Protein AF-A0A534IWL1-F1 (afdb_monomer_lite)

Sequence (112 aa):
MGKQSGTSSPGRYRIRRVRDVSHPCLLNEERARVVEVEPAAPDCSLSSRSAIEGAVLAYEKIVCANAACPNFQTCHPVGIEPGTRIRVLDVGPELECPLGYSLVSAKVAYDD

Structure (mmCIF, N/CA/C/O backbone):
data_AF-A0A534IWL1-F1
#
_entry.id   AF-A0A534IWL1-F1
#
loop_
_atom_site.group_PDB
_atom_site.id
_atom_site.type_symbol
_atom_site.label_atom_id
_atom_site.label_alt_id
_atom_site.label_comp_id
_atom_site.label_asym_id
_atom_site.label_entity_id
_atom_site.label_seq_id
_atom_site.pdbx_PDB_ins_code
_atom_site.Cartn_x
_atom_site.Cartn_y
_atom_site.Cartn_z
_atom_site.occupancy
_atom_site.B_iso_or_equiv
_atom_site.auth_seq_id
_atom_site.auth_comp_id
_atom_site.auth_asym_id
_atom_site.auth_atom_id
_atom_site.pdbx_PDB_model_num
ATOM 1 N N . MET A 1 1 ? 3.523 -24.746 -20.910 1.00 33.28 1 MET A N 1
ATOM 2 C CA . MET A 1 1 ? 4.113 -24.467 -19.582 1.00 33.28 1 MET A CA 1
ATOM 3 C C . MET A 1 1 ? 5.107 -23.319 -19.701 1.00 33.28 1 MET A C 1
ATOM 5 O O . MET A 1 1 ? 6.207 -23.544 -20.178 1.00 33.28 1 MET A O 1
ATOM 9 N N . GLY A 1 2 ? 4.736 -22.097 -19.320 1.00 36.47 2 GLY A N 1
ATOM 10 C CA . GLY A 1 2 ? 5.658 -20.956 -19.256 1.00 36.47 2 GLY A CA 1
ATOM 11 C C . GLY A 1 2 ? 5.469 -20.270 -17.913 1.00 36.47 2 GLY A C 1
ATOM 12 O O . GLY A 1 2 ? 4.374 -19.797 -17.629 1.00 36.47 2 GLY A O 1
ATOM 13 N N . LYS A 1 3 ? 6.487 -20.342 -17.053 1.00 33.44 3 LYS A N 1
ATOM 14 C CA . LYS A 1 3 ? 6.450 -19.932 -15.645 1.00 33.44 3 LYS A CA 1
ATOM 15 C C . LYS A 1 3 ? 5.992 -18.472 -15.515 1.00 33.44 3 LYS A C 1
ATOM 17 O O . LYS A 1 3 ? 6.588 -17.582 -16.114 1.00 33.44 3 LYS A O 1
ATOM 22 N N . GLN A 1 4 ? 4.949 -18.248 -14.716 1.00 38.06 4 GLN A N 1
ATOM 23 C CA . GLN A 1 4 ? 4.572 -16.927 -14.220 1.00 38.06 4 GLN A CA 1
ATOM 24 C C . GLN A 1 4 ? 5.637 -16.507 -13.203 1.00 38.06 4 GLN A C 1
ATOM 26 O O . GLN A 1 4 ? 5.542 -16.812 -12.017 1.00 38.06 4 GLN A O 1
ATOM 31 N N . SER A 1 5 ? 6.715 -15.894 -13.681 1.00 40.66 5 SER A N 1
ATOM 32 C CA . SER A 1 5 ? 7.719 -15.287 -12.813 1.00 40.66 5 SER A CA 1
ATOM 33 C C . SER A 1 5 ? 7.146 -13.964 -12.314 1.00 40.66 5 SER A C 1
ATOM 35 O O . SER A 1 5 ? 7.318 -12.925 -12.947 1.00 40.66 5 SER A O 1
ATOM 37 N N . GLY A 1 6 ? 6.374 -14.026 -11.228 1.00 41.59 6 GLY A N 1
ATOM 38 C CA . GLY A 1 6 ? 5.853 -12.857 -10.531 1.00 41.59 6 GLY A CA 1
ATOM 39 C C . GLY A 1 6 ? 6.996 -12.074 -9.895 1.00 41.59 6 GLY A C 1
ATOM 40 O O . GLY A 1 6 ? 7.294 -12.250 -8.720 1.00 41.59 6 GLY A O 1
ATOM 41 N N . THR A 1 7 ? 7.663 -11.230 -10.675 1.00 44.84 7 THR A N 1
ATOM 42 C CA . THR A 1 7 ? 8.580 -10.221 -10.149 1.00 44.84 7 THR A CA 1
ATOM 43 C C . THR A 1 7 ? 7.751 -8.961 -9.920 1.00 44.84 7 THR A C 1
ATOM 45 O O . THR A 1 7 ? 7.345 -8.297 -10.869 1.00 44.84 7 THR A O 1
ATOM 48 N N . SER A 1 8 ? 7.413 -8.659 -8.666 1.00 42.19 8 SER A N 1
ATOM 49 C CA . SER A 1 8 ? 6.742 -7.405 -8.313 1.00 42.19 8 SER A CA 1
ATOM 50 C C . SER A 1 8 ? 7.682 -6.236 -8.616 1.00 42.19 8 SER A C 1
ATOM 52 O O . SER A 1 8 ? 8.765 -6.154 -8.036 1.00 42.19 8 SER A O 1
ATOM 54 N N . SER A 1 9 ? 7.293 -5.325 -9.510 1.00 43.31 9 SER A N 1
ATOM 55 C CA . SER A 1 9 ? 7.915 -3.997 -9.555 1.00 43.31 9 SER A CA 1
ATOM 56 C C . SER A 1 9 ? 7.596 -3.286 -8.233 1.00 43.31 9 SER A C 1
ATOM 58 O O . SER A 1 9 ? 6.524 -3.529 -7.675 1.00 43.31 9 SER A O 1
ATOM 60 N N . PRO A 1 10 ? 8.490 -2.455 -7.672 1.00 47.69 10 PRO A N 1
ATOM 61 C CA . PRO A 1 10 ? 8.224 -1.852 -6.376 1.00 47.69 10 PRO A CA 1
ATOM 62 C C . PRO A 1 10 ? 6.979 -0.949 -6.434 1.00 47.69 10 PRO A C 1
ATOM 64 O O . PRO A 1 10 ? 6.933 0.071 -7.121 1.00 47.69 10 PRO A O 1
ATOM 67 N N . GLY A 1 11 ? 5.967 -1.380 -5.684 1.00 71.69 11 GLY A N 1
ATOM 68 C CA . GLY A 1 11 ? 4.907 -0.587 -5.081 1.00 71.69 11 GLY A CA 1
ATOM 69 C C . GLY A 1 11 ? 3.636 -0.360 -5.884 1.00 71.69 11 GLY A C 1
ATOM 70 O O . GLY A 1 11 ? 2.573 -0.776 -5.452 1.00 71.69 11 GLY A O 1
ATOM 71 N N . ARG A 1 12 ? 3.722 0.338 -7.021 1.00 84.94 12 ARG A N 1
ATOM 72 C CA . ARG A 1 12 ? 2.521 0.844 -7.723 1.00 84.94 12 ARG A CA 1
ATOM 73 C C . ARG A 1 12 ? 2.029 -0.043 -8.863 1.00 84.94 12 ARG A C 1
ATOM 75 O O . ARG A 1 12 ? 0.881 0.065 -9.292 1.00 84.94 12 ARG A O 1
ATOM 82 N N . TYR A 1 13 ? 2.908 -0.893 -9.382 1.00 89.62 13 TYR A N 1
ATOM 83 C CA . TYR A 1 13 ? 2.658 -1.654 -10.596 1.00 89.62 13 TYR A CA 1
ATOM 84 C C . TYR A 1 13 ? 3.035 -3.120 -10.424 1.00 89.62 13 TYR A C 1
ATOM 86 O O . TYR A 1 13 ? 4.063 -3.452 -9.832 1.00 89.62 13 TYR A O 1
ATOM 94 N N . ARG A 1 14 ? 2.235 -4.006 -11.013 1.00 89.19 14 ARG A N 1
ATOM 95 C CA . ARG A 1 14 ? 2.539 -5.432 -11.132 1.00 89.19 14 ARG A CA 1
ATOM 96 C C . ARG A 1 14 ? 2.936 -5.749 -12.568 1.00 89.19 14 ARG A C 1
ATOM 98 O O . ARG A 1 14 ? 2.291 -5.292 -13.509 1.00 89.19 14 ARG A O 1
ATOM 105 N N . ILE A 1 15 ? 3.986 -6.553 -12.745 1.00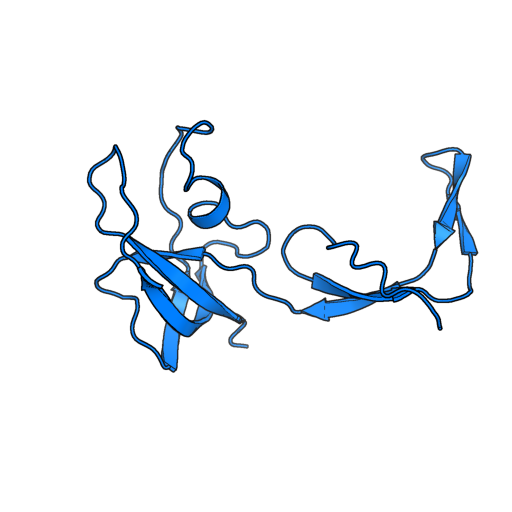 90.81 15 ILE A N 1
ATOM 106 C CA . ILE A 1 15 ? 4.372 -7.054 -14.069 1.00 90.81 15 ILE A CA 1
ATOM 107 C C . ILE A 1 15 ? 3.305 -8.030 -14.556 1.00 90.81 15 ILE A C 1
ATOM 109 O O . ILE A 1 15 ? 3.084 -9.076 -13.949 1.00 90.81 15 ILE A O 1
ATOM 113 N N . ARG A 1 16 ? 2.683 -7.696 -15.685 1.00 91.44 16 ARG A N 1
ATOM 114 C CA . ARG A 1 16 ? 1.715 -8.541 -16.385 1.00 91.44 16 ARG A CA 1
ATOM 115 C C . ARG A 1 16 ? 2.410 -9.490 -17.357 1.00 91.44 16 ARG A C 1
ATOM 117 O O . ARG A 1 16 ? 2.023 -10.650 -17.484 1.00 91.44 16 ARG A O 1
ATOM 124 N N . ARG A 1 17 ? 3.439 -9.005 -18.061 1.00 91.94 17 ARG A N 1
ATOM 125 C CA . ARG A 1 17 ? 4.172 -9.782 -19.070 1.00 91.94 17 ARG A CA 1
ATOM 126 C C . ARG A 1 17 ? 5.590 -9.257 -19.268 1.00 91.94 17 ARG A C 1
ATOM 128 O O . ARG A 1 17 ? 5.801 -8.054 -19.347 1.00 91.94 17 ARG A O 1
ATOM 135 N N . VAL A 1 18 ? 6.550 -10.163 -19.455 1.00 92.56 18 VAL A N 1
ATOM 136 C CA . VAL A 1 18 ? 7.881 -9.833 -19.990 1.00 92.56 18 VAL A CA 1
ATOM 137 C C . VAL A 1 18 ? 7.862 -10.048 -21.504 1.00 92.56 18 VAL A C 1
ATOM 139 O O . VAL A 1 18 ? 7.436 -11.101 -21.983 1.00 92.56 18 VAL A O 1
ATOM 142 N N . ARG A 1 19 ? 8.273 -9.043 -22.277 1.00 89.81 19 ARG A N 1
ATOM 143 C CA . ARG A 1 19 ? 8.342 -9.115 -23.741 1.00 89.81 19 ARG A CA 1
ATOM 144 C C . ARG A 1 19 ? 9.659 -9.751 -24.175 1.00 89.81 19 ARG A C 1
ATOM 146 O O . ARG A 1 19 ? 10.694 -9.557 -23.538 1.00 89.81 19 ARG A O 1
ATOM 153 N N . ASP A 1 20 ? 9.628 -10.443 -25.310 1.00 89.62 20 ASP A N 1
ATOM 154 C CA . ASP A 1 20 ? 10.821 -11.021 -25.939 1.00 89.62 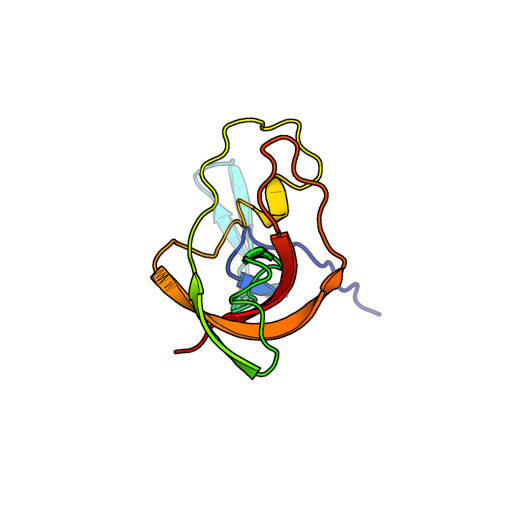20 ASP A CA 1
ATOM 155 C C . ASP A 1 20 ? 11.583 -9.966 -26.762 1.00 89.62 20 ASP A C 1
ATOM 157 O O . ASP A 1 20 ? 11.828 -10.096 -27.956 1.00 89.62 20 ASP A O 1
ATOM 161 N N . VAL A 1 21 ? 11.864 -8.832 -26.117 1.00 89.00 21 VAL A N 1
ATOM 162 C CA . VAL A 1 21 ? 12.625 -7.708 -26.664 1.00 89.00 21 VAL A CA 1
ATOM 163 C C . VAL A 1 21 ? 13.629 -7.283 -25.605 1.00 89.00 21 VAL A C 1
ATOM 165 O O . VAL A 1 21 ? 13.291 -7.159 -24.423 1.00 89.00 21 VAL A O 1
ATOM 168 N N . SER A 1 22 ? 14.876 -7.069 -26.025 1.00 87.56 22 SER A N 1
ATOM 169 C CA . SER A 1 22 ? 15.950 -6.661 -25.127 1.00 87.56 22 SER A CA 1
ATOM 170 C C . SER A 1 22 ? 16.833 -5.576 -25.716 1.00 87.56 22 SER A C 1
ATOM 172 O O . SER A 1 22 ? 17.168 -5.622 -26.900 1.00 87.56 22 SER A O 1
ATOM 174 N N . HIS A 1 23 ? 17.262 -4.649 -24.864 1.00 87.06 23 HIS A N 1
ATOM 175 C CA . HIS A 1 23 ? 18.140 -3.538 -25.221 1.00 87.06 23 HIS A CA 1
ATOM 176 C C . HIS A 1 23 ? 19.397 -3.559 -24.344 1.00 87.06 23 HIS A C 1
ATOM 178 O O . HIS A 1 23 ? 19.317 -3.998 -23.195 1.00 87.06 23 HIS A O 1
ATOM 184 N N . PRO A 1 24 ? 20.556 -3.107 -24.845 1.00 88.12 24 PRO A N 1
ATOM 185 C CA . PRO A 1 24 ? 21.723 -2.875 -23.997 1.00 88.12 24 PRO A CA 1
ATOM 186 C C . PRO A 1 24 ? 21.386 -1.897 -22.859 1.00 88.12 24 PRO A C 1
ATOM 188 O O . PRO A 1 24 ? 20.772 -0.860 -23.106 1.00 88.12 24 PRO A O 1
ATOM 191 N N . CYS A 1 25 ? 21.767 -2.225 -21.624 1.00 83.75 25 CYS A N 1
ATOM 192 C CA . CYS A 1 25 ? 21.647 -1.344 -20.467 1.00 83.75 25 CYS A CA 1
ATOM 193 C C . CYS A 1 25 ? 23.018 -0.740 -20.153 1.00 83.75 25 CYS A C 1
ATOM 195 O O . CYS A 1 25 ? 23.929 -1.441 -19.724 1.00 83.75 25 CYS A O 1
ATOM 197 N N . LEU A 1 26 ? 23.154 0.573 -20.335 1.00 81.19 26 LEU A N 1
ATOM 198 C CA . LEU A 1 26 ? 24.418 1.286 -20.108 1.00 81.19 26 LEU A CA 1
ATOM 199 C C . LEU A 1 26 ? 24.798 1.404 -18.621 1.00 81.19 26 LEU A C 1
ATOM 201 O O . LEU A 1 26 ? 25.915 1.796 -18.313 1.00 81.19 26 LEU A O 1
ATOM 205 N N . LEU A 1 27 ? 23.871 1.092 -17.711 1.00 83.19 27 LEU A N 1
ATOM 206 C CA . LEU A 1 27 ? 24.035 1.280 -16.266 1.00 83.19 27 LEU A CA 1
ATOM 207 C C . LEU A 1 27 ? 24.664 0.078 -15.552 1.00 83.19 27 LEU A C 1
ATOM 209 O O . LEU A 1 27 ? 25.305 0.265 -14.529 1.00 83.19 27 LEU A O 1
ATOM 213 N N . ASN A 1 28 ? 24.467 -1.138 -16.069 1.00 74.56 28 ASN A N 1
ATOM 214 C CA . ASN A 1 28 ? 24.814 -2.374 -15.355 1.00 74.56 28 ASN A CA 1
ATOM 215 C C . ASN A 1 28 ? 25.526 -3.414 -16.237 1.00 74.56 28 ASN A C 1
ATOM 217 O O . ASN A 1 28 ? 25.561 -4.581 -15.875 1.00 74.56 28 ASN A O 1
ATOM 221 N N . GLU A 1 29 ? 26.021 -3.020 -17.418 1.00 60.88 29 GLU A N 1
ATOM 222 C CA . GLU A 1 29 ? 26.656 -3.901 -18.427 1.00 60.88 29 GLU A CA 1
ATOM 223 C C . GLU A 1 29 ? 25.801 -5.116 -18.879 1.00 60.88 29 GLU A C 1
ATOM 225 O O . GLU A 1 29 ? 26.266 -6.004 -19.592 1.00 60.88 29 GLU A O 1
ATOM 230 N N . GLU A 1 30 ? 24.511 -5.135 -18.534 1.00 78.00 30 GLU A N 1
ATOM 231 C CA . GLU A 1 30 ? 23.548 -6.194 -18.855 1.00 78.00 30 GLU A CA 1
ATOM 232 C C . GLU A 1 30 ? 22.568 -5.791 -19.977 1.00 78.00 30 GLU A C 1
ATOM 234 O O . GLU A 1 30 ? 22.596 -4.684 -20.520 1.00 78.00 30 GLU A O 1
ATOM 239 N N . ARG A 1 31 ? 21.645 -6.695 -20.343 1.00 82.06 31 ARG A N 1
ATOM 240 C CA . ARG A 1 31 ? 20.538 -6.405 -21.271 1.00 82.06 31 ARG A CA 1
ATOM 241 C C . ARG A 1 31 ? 19.234 -6.159 -20.513 1.00 82.06 31 ARG A C 1
ATOM 243 O O . ARG A 1 31 ? 18.699 -7.083 -19.905 1.00 82.06 31 ARG A O 1
ATOM 250 N N . ALA A 1 32 ? 18.650 -4.973 -20.657 1.00 87.44 32 ALA A N 1
ATOM 251 C CA . ALA A 1 32 ? 17.306 -4.678 -20.170 1.00 87.44 32 ALA A CA 1
ATOM 252 C C . ALA A 1 32 ? 16.244 -5.475 -20.951 1.00 87.44 32 ALA A C 1
ATOM 254 O O . ALA A 1 32 ? 16.396 -5.730 -22.151 1.00 87.44 32 ALA A O 1
ATOM 255 N N . ARG A 1 33 ? 15.154 -5.857 -20.276 1.00 89.44 33 ARG A N 1
ATOM 256 C CA . ARG A 1 33 ? 13.963 -6.484 -20.873 1.00 89.44 33 ARG A CA 1
ATOM 257 C C . ARG A 1 33 ? 12.775 -5.540 -20.764 1.00 89.44 33 ARG A C 1
ATOM 259 O O . ARG A 1 33 ? 12.604 -4.875 -19.749 1.00 89.44 33 ARG A O 1
ATOM 266 N N . VAL A 1 34 ? 11.949 -5.504 -21.804 1.00 90.62 34 VAL A N 1
ATOM 267 C CA . VAL A 1 34 ? 10.721 -4.699 -21.798 1.00 90.62 34 VAL A CA 1
ATOM 268 C C . VAL A 1 34 ? 9.617 -5.472 -21.078 1.00 90.62 34 VAL A C 1
ATOM 270 O O . VAL A 1 34 ? 9.429 -6.661 -21.338 1.00 90.62 34 VAL A O 1
ATOM 273 N N . VAL A 1 35 ? 8.871 -4.805 -20.199 1.00 92.19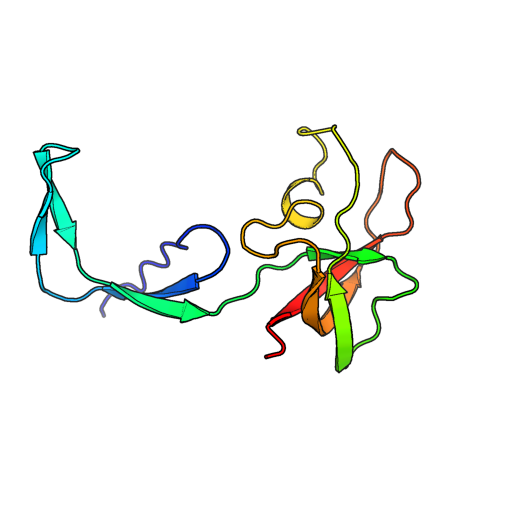 35 VAL A N 1
ATOM 274 C CA . VAL A 1 35 ? 7.744 -5.396 -19.464 1.00 92.19 35 VAL A CA 1
ATOM 275 C C . VAL A 1 35 ? 6.461 -4.605 -19.690 1.00 92.19 35 VAL A C 1
ATOM 277 O O . VAL A 1 35 ? 6.487 -3.389 -19.851 1.00 92.19 35 VAL A O 1
ATOM 280 N N . GLU A 1 36 ? 5.340 -5.312 -19.715 1.00 91.06 36 GLU A N 1
ATOM 281 C CA . GLU A 1 36 ? 4.000 -4.744 -19.606 1.00 91.06 36 GLU A CA 1
ATOM 282 C C . GLU A 1 36 ? 3.583 -4.809 -18.142 1.00 91.06 36 GLU A C 1
ATOM 284 O O . GLU A 1 36 ? 3.758 -5.844 -17.489 1.00 91.06 36 GLU A O 1
ATOM 289 N N . VAL A 1 37 ? 3.028 -3.714 -17.634 1.00 92.81 37 VAL A N 1
ATOM 290 C CA . VAL A 1 37 ? 2.613 -3.587 -16.238 1.00 92.81 37 VAL A CA 1
ATOM 291 C C . VAL A 1 37 ? 1.169 -3.115 -16.140 1.00 92.81 37 VAL A C 1
ATOM 293 O O . VAL A 1 37 ? 0.651 -2.491 -17.064 1.00 92.81 37 VAL A O 1
ATOM 296 N N . GLU A 1 38 ? 0.539 -3.396 -15.008 1.00 91.56 38 GLU A N 1
ATOM 297 C CA . GLU A 1 38 ? -0.772 -2.866 -14.629 1.00 91.56 38 GLU A CA 1
ATOM 298 C C . GLU A 1 38 ? -0.690 -2.188 -13.252 1.00 91.56 38 GLU A C 1
ATOM 300 O O . GLU A 1 38 ? 0.144 -2.602 -12.435 1.00 91.56 38 GLU A O 1
ATOM 305 N N . PRO A 1 39 ? -1.504 -1.149 -12.972 1.00 90.50 39 PRO A N 1
ATOM 306 C CA . PRO A 1 39 ? -1.615 -0.594 -11.630 1.00 90.50 39 PRO A CA 1
ATOM 307 C C . PRO A 1 39 ? -2.065 -1.673 -10.647 1.00 90.50 39 PRO A C 1
ATOM 309 O O . PRO A 1 39 ? -3.033 -2.389 -10.892 1.00 90.50 39 PRO A O 1
ATOM 312 N N . ALA A 1 40 ? -1.363 -1.781 -9.530 1.00 91.00 40 ALA A N 1
ATOM 313 C CA . ALA A 1 40 ? -1.693 -2.716 -8.471 1.00 91.00 40 ALA A CA 1
ATOM 314 C C . ALA A 1 40 ? -1.383 -2.039 -7.144 1.00 91.00 40 ALA A C 1
ATOM 316 O O . ALA A 1 40 ? -0.215 -1.905 -6.782 1.00 91.00 40 ALA A O 1
ATOM 317 N N . ALA A 1 41 ? -2.427 -1.579 -6.455 1.00 93.12 41 ALA A N 1
ATOM 318 C CA . ALA A 1 41 ? -2.250 -1.007 -5.134 1.00 93.12 41 ALA A CA 1
ATOM 319 C C . ALA A 1 41 ? -1.801 -2.116 -4.162 1.00 93.12 41 ALA A C 1
ATOM 321 O O . ALA A 1 41 ? -2.330 -3.232 -4.227 1.00 93.12 41 ALA A O 1
ATOM 322 N N . PRO A 1 42 ? -0.805 -1.850 -3.306 1.00 94.12 42 PRO A N 1
ATOM 323 C CA . PRO A 1 42 ? -0.417 -2.770 -2.249 1.00 94.12 42 PRO A CA 1
ATOM 324 C C . PRO A 1 42 ? -1.482 -2.793 -1.148 1.00 94.12 42 PRO A C 1
ATOM 326 O O . PRO A 1 42 ? -2.258 -1.848 -0.997 1.00 94.12 42 PRO A O 1
ATOM 329 N N . ASP A 1 43 ? -1.451 -3.833 -0.323 1.00 94.62 43 ASP A N 1
ATOM 330 C CA . ASP A 1 43 ? -2.174 -3.826 0.946 1.00 94.62 43 AS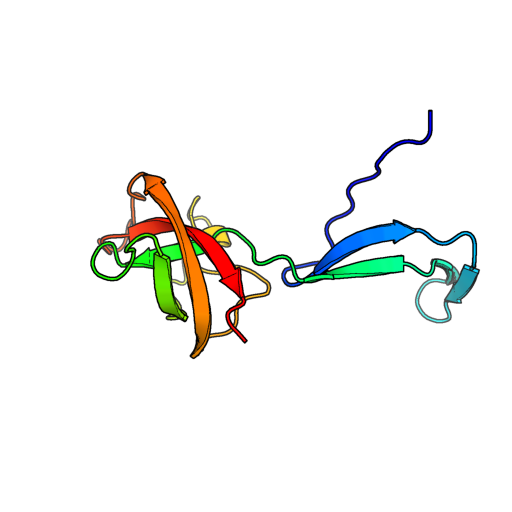P A CA 1
ATOM 331 C C . ASP A 1 43 ? -1.564 -2.767 1.875 1.00 94.62 43 ASP A C 1
ATOM 333 O O . ASP A 1 43 ? -0.345 -2.553 1.892 1.00 94.62 43 ASP A O 1
ATOM 337 N N . CYS A 1 44 ? -2.403 -2.106 2.666 1.00 96.81 44 CYS A N 1
ATOM 338 C CA . CYS A 1 44 ? -1.963 -1.074 3.596 1.00 96.81 44 CYS A CA 1
ATOM 339 C C . CYS A 1 44 ? -2.671 -1.183 4.945 1.00 96.81 44 CYS A C 1
ATOM 341 O O . CYS A 1 44 ? -3.655 -1.907 5.099 1.00 96.81 44 CYS A O 1
ATOM 343 N N . SER A 1 45 ? -2.142 -0.481 5.945 1.00 97.56 45 SER A N 1
ATOM 344 C CA . SER A 1 45 ? -2.874 -0.233 7.177 1.00 97.56 45 SER A CA 1
ATOM 345 C C . SER A 1 45 ? -3.713 1.030 7.039 1.00 97.56 45 SER A C 1
ATOM 347 O O . SER A 1 45 ? -3.302 2.017 6.426 1.00 97.56 45 SER A O 1
ATOM 349 N N . LEU A 1 46 ? -4.904 0.994 7.621 1.00 98.06 46 LEU A N 1
ATOM 350 C CA . LEU A 1 46 ? -5.817 2.125 7.697 1.00 98.06 46 LEU A CA 1
ATOM 351 C C . LEU A 1 46 ? -6.246 2.320 9.145 1.00 98.06 46 LEU A C 1
ATOM 353 O O . LEU A 1 46 ? -6.226 1.379 9.941 1.00 98.06 46 LEU A O 1
ATOM 357 N N . SER A 1 47 ? -6.673 3.536 9.488 1.00 96.94 47 SER A N 1
ATOM 358 C CA . SER A 1 47 ? -7.329 3.750 10.777 1.00 96.94 47 SER A CA 1
ATOM 359 C C . SER A 1 47 ? -8.602 2.906 10.838 1.00 96.94 47 SER A C 1
ATOM 361 O O . SER A 1 47 ? -9.406 2.930 9.902 1.00 96.94 47 SER A O 1
ATOM 363 N N . SER A 1 48 ? -8.832 2.205 11.949 1.00 96.81 48 SER A N 1
ATOM 364 C CA . SER A 1 48 ? -10.031 1.365 12.115 1.00 96.81 48 SER A CA 1
ATOM 365 C C . SER A 1 48 ? -11.334 2.155 11.942 1.00 96.81 48 SER A C 1
ATOM 367 O O . SER A 1 48 ? -12.365 1.605 11.576 1.00 96.81 48 SER A O 1
ATOM 369 N N . ARG A 1 49 ? -11.292 3.473 12.178 1.00 95.12 49 ARG A N 1
ATOM 370 C CA . ARG A 1 49 ? -12.436 4.379 12.025 1.00 95.12 49 ARG A CA 1
ATOM 371 C C . ARG A 1 49 ? -12.773 4.695 10.564 1.00 95.12 49 ARG A C 1
ATOM 373 O O . ARG A 1 49 ? -13.927 5.004 10.278 1.00 95.12 49 ARG A O 1
ATOM 380 N N . SER A 1 50 ? -11.787 4.687 9.667 1.00 94.50 50 SER A N 1
ATOM 381 C CA . SER A 1 50 ? -11.962 5.039 8.250 1.00 94.50 50 SER A CA 1
ATOM 382 C C . SER A 1 50 ? -12.005 3.826 7.319 1.00 94.50 50 SER A C 1
ATOM 384 O O . SER A 1 50 ? -12.458 3.953 6.182 1.00 94.50 50 SER A O 1
ATOM 386 N N . ALA A 1 51 ? -11.566 2.658 7.789 1.00 96.88 51 ALA A N 1
ATOM 387 C CA . ALA A 1 51 ? -11.569 1.407 7.043 1.00 96.88 51 ALA A CA 1
ATOM 388 C C . ALA A 1 51 ? -12.988 0.826 6.917 1.00 96.88 51 ALA A C 1
ATOM 390 O O . ALA A 1 51 ? -13.396 -0.044 7.681 1.00 96.88 51 ALA A O 1
ATOM 391 N N . ILE A 1 52 ? -13.754 1.333 5.953 1.00 97.75 52 ILE A N 1
ATOM 392 C CA . ILE A 1 52 ? -15.105 0.860 5.634 1.00 97.75 52 ILE A CA 1
ATOM 393 C C . ILE A 1 52 ? -15.071 0.266 4.229 1.00 97.75 52 ILE A C 1
ATOM 395 O O . ILE A 1 52 ? -14.710 0.963 3.283 1.00 97.75 52 ILE A O 1
ATOM 399 N N . GLU A 1 53 ? -15.456 -1.001 4.076 1.00 98.19 53 GLU A N 1
ATOM 400 C CA . GLU A 1 53 ? -15.514 -1.653 2.762 1.00 98.19 53 GLU A CA 1
ATOM 401 C C . GLU A 1 53 ? -16.359 -0.854 1.762 1.00 98.19 53 GLU A C 1
ATOM 403 O O . GLU A 1 53 ? -17.439 -0.349 2.073 1.00 98.19 53 GLU A O 1
ATOM 408 N N . GLY A 1 54 ? -15.840 -0.707 0.544 1.00 97.94 54 GLY A N 1
ATOM 409 C CA . GLY A 1 54 ? -16.446 0.074 -0.531 1.00 97.94 54 GLY A CA 1
ATOM 410 C C . GLY A 1 54 ? -16.215 1.586 -0.439 1.00 97.94 54 GLY A C 1
ATOM 411 O O . GLY A 1 54 ? -16.420 2.277 -1.444 1.00 97.94 54 GLY A O 1
ATOM 412 N N . ALA A 1 55 ? -15.763 2.111 0.706 1.00 97.75 55 ALA A N 1
ATOM 413 C CA . ALA A 1 55 ? -15.495 3.534 0.867 1.00 97.75 55 ALA A CA 1
ATOM 414 C C . ALA A 1 55 ? -14.292 3.980 0.034 1.00 97.75 55 ALA A C 1
ATOM 416 O O . ALA A 1 55 ? -13.330 3.236 -0.164 1.00 97.75 55 ALA A O 1
ATOM 417 N N . VAL A 1 56 ? -14.345 5.233 -0.415 1.00 98.19 56 VAL A N 1
ATOM 418 C CA . VAL A 1 56 ? -13.206 5.919 -1.017 1.00 98.19 56 VAL A CA 1
ATOM 419 C C . VAL A 1 56 ? -12.682 6.955 -0.038 1.00 98.19 56 VAL A C 1
ATOM 421 O O . VAL A 1 56 ? -13.450 7.776 0.465 1.00 98.19 56 VAL A O 1
ATOM 424 N N . LEU A 1 57 ? -11.375 6.943 0.199 1.00 97.62 57 LEU A N 1
ATOM 425 C CA . LEU A 1 57 ? -10.697 7.881 1.085 1.00 97.62 57 LEU A CA 1
ATOM 426 C C . LEU A 1 57 ? -9.358 8.328 0.501 1.00 97.62 57 LEU A C 1
ATOM 428 O O . LEU A 1 57 ? -8.784 7.664 -0.360 1.00 97.62 57 LEU A O 1
ATOM 432 N N . ALA A 1 58 ? -8.864 9.470 0.970 1.00 97.38 58 ALA A N 1
ATOM 433 C CA . ALA A 1 58 ? -7.490 9.880 0.724 1.00 97.38 58 ALA A CA 1
ATOM 434 C C . ALA A 1 58 ? -6.580 9.157 1.724 1.00 97.38 58 ALA A C 1
ATOM 436 O O . ALA A 1 58 ? -6.827 9.209 2.927 1.00 97.38 58 ALA A O 1
ATOM 437 N N . TYR A 1 59 ? -5.553 8.465 1.233 1.00 96.94 59 TYR A N 1
ATOM 438 C CA . TYR A 1 59 ? -4.636 7.714 2.080 1.00 96.94 59 TYR A CA 1
ATOM 439 C C . TYR A 1 59 ? -3.882 8.645 3.037 1.00 96.94 59 TYR A C 1
ATOM 441 O O . TYR A 1 59 ? -3.212 9.588 2.609 1.00 96.94 59 TYR A O 1
ATOM 449 N N . GLU A 1 60 ? -3.956 8.349 4.332 1.00 95.06 60 GLU A N 1
ATOM 450 C CA . GLU A 1 60 ? -3.200 9.038 5.372 1.00 95.06 60 GLU A CA 1
ATOM 451 C C . GLU A 1 60 ? -2.050 8.151 5.842 1.00 95.06 60 GLU A C 1
ATOM 453 O O . GLU A 1 60 ? -2.234 6.990 6.203 1.00 95.06 60 GLU A O 1
ATOM 458 N N . LYS A 1 61 ? -0.839 8.708 5.848 1.00 91.94 61 LYS A N 1
ATOM 459 C CA . LYS A 1 61 ? 0.352 7.980 6.279 1.00 91.94 61 LYS A CA 1
ATOM 460 C C . LYS A 1 61 ? 0.435 7.920 7.801 1.00 91.94 61 LYS A C 1
ATOM 462 O O . LYS A 1 61 ? 0.356 8.948 8.472 1.00 91.94 61 LYS A O 1
ATOM 467 N N . ILE A 1 62 ? 0.746 6.738 8.328 1.00 94.00 62 ILE A N 1
ATOM 468 C CA . ILE A 1 62 ? 1.108 6.569 9.737 1.00 94.00 62 ILE A CA 1
ATOM 469 C C . ILE A 1 62 ? 2.504 7.153 9.992 1.00 94.00 62 ILE A C 1
ATOM 471 O O . ILE A 1 62 ? 3.485 6.813 9.324 1.00 94.00 62 ILE A O 1
ATOM 475 N N . VAL A 1 63 ? 2.610 8.041 10.981 1.00 92.19 63 VAL A N 1
ATOM 476 C CA . VAL A 1 63 ? 3.891 8.616 11.408 1.00 92.19 63 VAL A CA 1
ATOM 477 C C . VAL A 1 63 ? 4.533 7.677 12.429 1.00 92.19 63 VAL A C 1
ATOM 479 O O . VAL A 1 63 ? 4.236 7.720 13.617 1.00 92.19 63 VAL A O 1
ATOM 482 N N . CYS A 1 64 ? 5.412 6.799 11.949 1.00 93.38 64 CYS A N 1
ATOM 483 C CA . CYS A 1 64 ? 6.171 5.853 12.761 1.00 93.38 64 CYS A CA 1
ATOM 484 C C . CYS A 1 64 ? 7.611 5.748 12.236 1.00 93.38 64 CYS A C 1
ATOM 486 O O . CYS A 1 64 ? 7.841 5.781 11.028 1.00 93.38 64 CYS A O 1
ATOM 488 N N . ALA A 1 65 ? 8.584 5.620 13.143 1.00 94.56 65 ALA A N 1
ATOM 489 C CA . ALA A 1 65 ? 10.002 5.442 12.808 1.00 94.56 65 ALA A CA 1
ATOM 490 C C . ALA A 1 65 ? 10.539 4.040 13.159 1.00 94.56 65 ALA A C 1
ATOM 492 O O . ALA A 1 65 ? 11.717 3.756 12.950 1.00 94.56 65 ALA A O 1
ATOM 493 N N . ASN A 1 66 ? 9.695 3.149 13.693 1.00 95.88 66 ASN A N 1
ATOM 494 C CA . ASN A 1 66 ? 10.098 1.796 14.071 1.00 95.88 66 ASN A CA 1
ATOM 495 C C . ASN A 1 66 ? 10.158 0.875 12.840 1.00 95.88 66 ASN A C 1
ATOM 497 O O . ASN A 1 66 ? 9.226 0.116 12.578 1.00 95.88 66 ASN A O 1
ATOM 501 N N . ALA A 1 67 ? 11.272 0.925 12.109 1.00 93.25 67 ALA A N 1
ATOM 502 C CA . ALA A 1 67 ? 11.510 0.090 10.928 1.00 93.25 67 ALA A CA 1
ATOM 503 C C . ALA A 1 67 ? 11.531 -1.426 11.223 1.00 93.25 67 ALA A C 1
ATOM 505 O O . ALA A 1 67 ? 11.384 -2.223 10.302 1.00 93.25 67 ALA A O 1
ATOM 506 N N . ALA A 1 68 ? 11.690 -1.830 12.490 1.00 95.75 68 ALA A N 1
ATOM 507 C CA . ALA A 1 68 ? 11.637 -3.229 12.919 1.00 95.75 68 ALA A CA 1
ATOM 508 C C . ALA A 1 68 ? 10.209 -3.715 13.239 1.00 95.75 68 ALA A C 1
ATOM 510 O O . ALA A 1 68 ? 10.019 -4.879 13.590 1.00 95.75 68 ALA A O 1
ATOM 511 N N . CYS A 1 69 ? 9.196 -2.844 13.151 1.00 96.00 69 CYS A N 1
ATOM 512 C CA . CYS A 1 69 ? 7.807 -3.231 13.368 1.00 96.00 69 CYS A CA 1
ATOM 513 C C . CYS A 1 69 ? 7.354 -4.223 12.278 1.00 96.00 69 CYS A C 1
ATOM 515 O O . CYS A 1 69 ? 7.538 -3.934 11.093 1.00 96.00 69 CYS A O 1
ATOM 517 N N . PRO A 1 70 ? 6.694 -5.343 12.630 1.00 95.00 70 PRO A N 1
ATOM 518 C CA . PRO A 1 70 ? 6.191 -6.295 11.635 1.00 95.00 70 PRO A CA 1
ATOM 519 C C . PRO A 1 70 ? 5.171 -5.663 10.673 1.00 95.00 70 PRO A C 1
ATOM 521 O O . PRO A 1 70 ? 5.080 -6.061 9.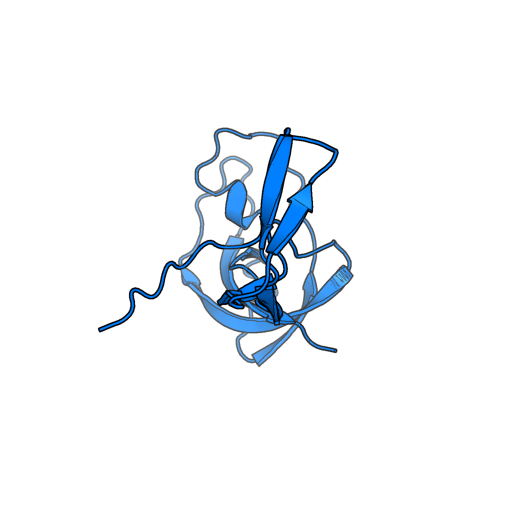517 1.00 95.00 70 PRO A O 1
ATOM 524 N N . ASN A 1 71 ? 4.466 -4.621 11.122 1.00 96.06 71 ASN A N 1
ATOM 525 C CA . ASN A 1 71 ? 3.484 -3.876 10.334 1.00 96.06 71 ASN A CA 1
ATOM 526 C C . ASN A 1 71 ? 4.106 -2.706 9.548 1.00 96.06 71 ASN A C 1
ATOM 528 O O . ASN A 1 71 ? 3.388 -1.913 8.946 1.00 96.06 71 ASN A O 1
ATOM 532 N N . PHE A 1 72 ? 5.435 -2.536 9.553 1.00 95.50 72 PHE A N 1
ATOM 533 C CA . PHE A 1 72 ? 6.066 -1.362 8.943 1.00 95.50 72 PHE A CA 1
ATOM 534 C C . PHE A 1 72 ? 5.758 -1.256 7.445 1.00 95.50 72 PHE A C 1
ATOM 536 O O . PHE A 1 72 ? 5.437 -0.173 6.970 1.00 95.50 72 PHE A O 1
ATOM 543 N N . GLN A 1 73 ? 5.780 -2.367 6.704 1.00 93.31 73 GLN A N 1
ATOM 544 C CA . GLN A 1 73 ? 5.507 -2.345 5.263 1.00 93.31 73 GLN A CA 1
ATOM 545 C C . GLN A 1 73 ? 4.047 -2.019 4.924 1.00 93.31 73 GLN A C 1
ATOM 547 O O . GLN A 1 73 ? 3.805 -1.384 3.905 1.00 93.31 73 GLN A O 1
ATOM 552 N N . THR A 1 74 ? 3.086 -2.399 5.770 1.00 94.31 74 THR A N 1
ATOM 553 C CA . THR A 1 74 ? 1.670 -2.055 5.567 1.00 94.31 74 THR A CA 1
ATOM 554 C C . THR A 1 74 ? 1.366 -0.622 6.005 1.00 94.31 74 THR A C 1
ATOM 556 O O . THR A 1 74 ? 0.576 0.050 5.354 1.00 94.31 74 THR A O 1
ATOM 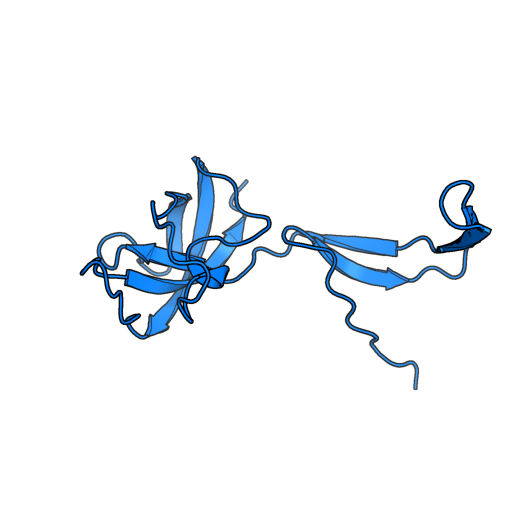559 N N . CYS A 1 75 ? 2.030 -0.110 7.046 1.00 95.94 75 CYS A N 1
ATOM 560 C CA . CYS A 1 75 ? 1.954 1.300 7.464 1.00 95.94 75 CYS A CA 1
ATOM 561 C C . CYS A 1 75 ? 2.708 2.265 6.533 1.00 95.94 75 CYS A C 1
ATOM 563 O O . CYS A 1 75 ? 2.385 3.452 6.457 1.00 95.94 75 CYS A O 1
ATOM 565 N N . HIS A 1 76 ? 3.724 1.762 5.832 1.00 94.69 76 HIS A N 1
ATOM 566 C CA . HIS A 1 76 ? 4.544 2.493 4.869 1.00 94.69 76 HIS A CA 1
ATOM 567 C C . HIS A 1 76 ? 4.507 1.783 3.503 1.00 94.69 76 HIS A C 1
ATOM 569 O O . HIS A 1 76 ? 5.552 1.345 3.010 1.00 94.69 76 HIS A O 1
ATOM 575 N N . PRO A 1 77 ? 3.312 1.648 2.895 1.00 94.25 77 PRO A N 1
ATOM 576 C CA . PRO A 1 77 ? 3.126 0.899 1.666 1.00 94.25 77 PRO A CA 1
ATOM 577 C C . PRO A 1 77 ? 3.846 1.607 0.522 1.00 94.25 77 PRO A C 1
ATOM 579 O O . PRO A 1 77 ? 3.542 2.747 0.165 1.00 94.25 77 PRO A O 1
ATOM 582 N N . VAL A 1 78 ? 4.815 0.922 -0.080 1.00 92.31 78 VAL A N 1
ATOM 583 C CA . VAL A 1 78 ? 5.485 1.434 -1.277 1.00 92.31 78 VAL A CA 1
ATOM 584 C C . VAL A 1 78 ? 4.445 1.516 -2.391 1.00 92.31 78 VAL A C 1
ATOM 586 O O . VAL A 1 78 ? 3.780 0.528 -2.666 1.00 92.31 78 VAL A O 1
ATOM 589 N N . GLY A 1 79 ? 4.316 2.664 -3.055 1.00 91.56 79 GLY A N 1
ATOM 590 C CA . GLY A 1 79 ? 3.385 2.844 -4.174 1.00 91.56 79 GLY A CA 1
ATOM 591 C C . GLY A 1 79 ? 2.052 3.509 -3.829 1.00 91.56 79 GLY A C 1
ATOM 592 O O . GLY A 1 79 ? 1.289 3.787 -4.754 1.00 91.56 79 GLY A O 1
ATOM 593 N N . ILE A 1 80 ? 1.773 3.823 -2.560 1.00 93.88 80 ILE A N 1
ATOM 594 C CA . ILE A 1 80 ? 0.653 4.698 -2.177 1.00 93.88 80 ILE A CA 1
ATOM 595 C C . ILE A 1 80 ? 1.220 5.939 -1.492 1.00 93.88 80 ILE A C 1
ATOM 597 O O . ILE A 1 80 ? 1.737 5.872 -0.379 1.00 93.88 80 ILE A O 1
ATOM 601 N N . GLU A 1 81 ? 1.110 7.085 -2.159 1.00 92.81 81 GLU A N 1
ATOM 602 C CA . GLU A 1 81 ? 1.539 8.361 -1.589 1.00 92.81 81 GLU A CA 1
ATOM 603 C C . GLU A 1 81 ? 0.438 8.959 -0.698 1.00 92.81 81 GLU A C 1
ATOM 605 O O . GLU A 1 81 ? -0.751 8.762 -0.982 1.00 92.81 81 GLU A O 1
ATOM 610 N N . PRO A 1 82 ? 0.788 9.722 0.355 1.00 94.50 82 PRO A N 1
ATOM 611 C CA . PRO A 1 82 ? -0.191 10.464 1.143 1.00 94.50 82 PRO A CA 1
ATOM 612 C C . PRO A 1 82 ? -1.090 11.332 0.252 1.00 94.50 82 PRO A C 1
ATOM 614 O O . PRO A 1 82 ? -0.609 12.016 -0.649 1.00 94.50 82 PRO A O 1
ATOM 617 N N . GLY A 1 83 ? -2.398 11.301 0.500 1.00 96.00 83 GLY A N 1
ATOM 618 C CA . GLY A 1 83 ? -3.397 12.007 -0.305 1.00 96.00 83 GLY A CA 1
ATOM 619 C C . GLY A 1 83 ? -3.892 11.242 -1.538 1.00 96.00 83 GLY A C 1
ATOM 620 O O . GLY A 1 83 ? -4.871 11.669 -2.149 1.00 96.00 83 GLY A O 1
ATOM 621 N N . THR A 1 84 ? -3.281 10.104 -1.893 1.00 96.00 84 THR A N 1
ATOM 622 C CA . THR A 1 84 ? -3.775 9.244 -2.984 1.00 96.00 84 THR A CA 1
ATOM 623 C C . THR A 1 84 ? -5.182 8.755 -2.657 1.00 96.00 84 THR A C 1
ATOM 625 O O . THR A 1 84 ? -5.409 8.208 -1.578 1.00 96.00 84 THR A O 1
ATOM 628 N N . ARG A 1 85 ? -6.125 8.930 -3.586 1.00 97.50 85 ARG A N 1
ATOM 629 C CA . ARG A 1 85 ? -7.474 8.378 -3.452 1.00 97.50 85 ARG A CA 1
ATOM 630 C C . ARG A 1 85 ? -7.434 6.867 -3.644 1.00 97.50 85 ARG A C 1
ATOM 632 O O . ARG A 1 85 ? -6.913 6.363 -4.638 1.00 97.50 85 ARG A O 1
ATOM 639 N N . ILE A 1 86 ? -7.971 6.154 -2.665 1.00 97.62 86 ILE A N 1
ATOM 640 C CA . ILE A 1 86 ? -8.035 4.699 -2.651 1.00 97.62 86 ILE A CA 1
ATOM 641 C C . ILE A 1 86 ? -9.431 4.241 -2.261 1.00 97.62 86 ILE A C 1
ATOM 643 O O . ILE A 1 86 ? -10.096 4.852 -1.423 1.00 97.62 86 ILE A O 1
ATOM 647 N N . ARG A 1 87 ? -9.859 3.136 -2.861 1.00 98.06 87 ARG A N 1
ATOM 648 C CA . ARG A 1 87 ? -11.073 2.416 -2.499 1.00 98.06 87 ARG A CA 1
ATOM 649 C C . ARG A 1 87 ? -10.720 1.241 -1.604 1.00 98.06 87 ARG A C 1
ATOM 651 O O . ARG A 1 87 ? -9.880 0.427 -1.977 1.00 98.06 87 ARG A O 1
ATOM 658 N N . VAL A 1 88 ? -11.392 1.127 -0.467 1.00 98.44 88 VAL A N 1
ATOM 659 C CA . VAL A 1 88 ? -11.278 -0.031 0.424 1.00 98.44 88 VAL A CA 1
ATOM 660 C C . VAL A 1 88 ? -12.047 -1.195 -0.193 1.00 98.44 88 VAL A C 1
ATOM 662 O O . VAL A 1 88 ? -13.243 -1.079 -0.454 1.00 98.44 88 VAL A O 1
ATOM 665 N N . LEU A 1 89 ? -11.363 -2.304 -0.462 1.00 98.31 89 LEU A N 1
ATOM 666 C CA . LEU A 1 89 ? -11.965 -3.497 -1.061 1.00 98.31 89 LEU A CA 1
ATOM 667 C C . LEU A 1 89 ? -12.367 -4.535 -0.013 1.00 98.31 89 LEU A C 1
ATOM 669 O O . LEU A 1 89 ? -13.370 -5.211 -0.198 1.00 98.31 89 LEU A O 1
ATOM 673 N N . ASP A 1 90 ? -11.560 -4.674 1.036 1.00 98.50 90 ASP A N 1
ATOM 674 C CA . ASP A 1 90 ? -11.665 -5.722 2.055 1.00 98.50 90 ASP A CA 1
ATOM 675 C C . ASP A 1 90 ? -11.000 -5.204 3.332 1.00 98.50 90 ASP A C 1
ATOM 677 O O . ASP A 1 90 ? -9.883 -4.669 3.264 1.00 98.50 90 ASP A O 1
ATOM 681 N N . VAL A 1 91 ? -11.675 -5.339 4.473 1.00 98.50 91 VAL A N 1
ATOM 682 C CA . VAL A 1 91 ? -11.121 -4.961 5.780 1.00 98.50 91 VAL A CA 1
ATOM 683 C C . VAL A 1 91 ? -10.650 -6.218 6.502 1.00 98.50 91 VAL A C 1
ATOM 685 O O . VAL A 1 91 ? -11.428 -7.105 6.839 1.00 98.50 91 VAL A O 1
ATOM 688 N N . GLY A 1 92 ? -9.345 -6.290 6.730 1.00 97.62 92 GLY A N 1
ATOM 689 C CA . GLY A 1 92 ? -8.690 -7.399 7.404 1.00 97.62 92 GLY A CA 1
ATOM 690 C C . GLY A 1 92 ? -8.657 -7.254 8.931 1.00 97.62 92 GLY A C 1
ATOM 691 O O . GLY A 1 92 ? -9.346 -6.412 9.512 1.00 97.62 92 GLY A O 1
ATOM 692 N N . PRO A 1 93 ? -7.843 -8.080 9.613 1.00 97.50 93 PRO A N 1
ATOM 693 C CA . PRO A 1 93 ? -7.712 -8.042 11.066 1.00 97.50 93 PRO A CA 1
ATOM 694 C C . PRO A 1 93 ? -7.094 -6.737 11.584 1.00 97.50 93 PRO A C 1
ATOM 696 O O . PRO A 1 93 ? -6.371 -6.031 10.866 1.00 97.50 93 PRO A O 1
ATOM 699 N N . GLU A 1 94 ? -7.342 -6.482 12.871 1.00 97.88 94 GLU A N 1
ATOM 700 C CA . GLU A 1 94 ? -6.662 -5.453 13.658 1.00 97.88 94 GLU A CA 1
ATOM 701 C C . GLU A 1 94 ? -5.154 -5.726 13.726 1.00 97.88 94 GLU A C 1
ATOM 703 O O . GLU A 1 94 ? -4.699 -6.870 13.800 1.00 97.88 94 GLU A O 1
ATOM 708 N N . LEU A 1 95 ? -4.376 -4.650 13.674 1.00 97.19 95 LEU A N 1
ATOM 709 C CA . LEU A 1 95 ? -2.925 -4.671 13.726 1.00 97.19 95 LEU A CA 1
ATOM 710 C C . LEU A 1 95 ? -2.455 -4.172 15.088 1.00 97.19 95 LEU A C 1
ATOM 712 O O . LEU A 1 95 ? -2.732 -3.037 15.478 1.00 97.19 95 LEU A O 1
ATOM 716 N N . GLU A 1 96 ? -1.654 -4.982 15.776 1.00 97.00 96 GLU A N 1
ATOM 717 C CA . GLU A 1 96 ? -1.011 -4.554 17.015 1.00 97.00 96 GLU A CA 1
ATOM 718 C C . GLU A 1 96 ? 0.019 -3.452 16.728 1.00 97.00 96 GLU A C 1
ATOM 720 O O . GLU A 1 96 ? 1.065 -3.671 16.104 1.00 97.00 96 GLU A O 1
ATOM 725 N N . CYS A 1 97 ? -0.282 -2.233 17.177 1.00 96.19 97 CYS A N 1
ATOM 726 C CA . CYS A 1 97 ? 0.607 -1.090 17.040 1.00 96.19 97 CYS A CA 1
ATOM 727 C C . CYS A 1 97 ? 1.306 -0.788 18.375 1.00 96.19 97 CYS A C 1
ATOM 729 O O . CYS A 1 97 ? 0.630 -0.422 19.338 1.00 96.19 97 CYS A O 1
ATOM 731 N N . PRO A 1 98 ? 2.652 -0.814 18.451 1.00 94.06 98 PRO A N 1
ATOM 732 C CA . PRO A 1 98 ? 3.374 -0.481 19.684 1.00 94.06 98 PRO A CA 1
ATOM 733 C C . PRO A 1 98 ? 3.217 0.991 20.109 1.00 94.06 98 PRO A C 1
ATOM 735 O O . PRO A 1 98 ? 3.549 1.337 21.238 1.00 94.06 98 PRO A O 1
ATOM 738 N N . LEU A 1 99 ? 2.720 1.859 19.219 1.00 94.31 99 LEU A N 1
ATOM 739 C CA . LEU A 1 99 ? 2.398 3.262 19.510 1.00 94.31 99 LEU A CA 1
ATOM 740 C C . LEU A 1 99 ? 0.935 3.466 19.948 1.00 94.31 99 LEU A C 1
ATOM 742 O O . LEU A 1 99 ? 0.541 4.593 20.234 1.00 94.31 99 LEU A O 1
ATOM 746 N N . GLY A 1 100 ? 0.124 2.402 19.986 1.00 95.00 100 GLY A N 1
ATOM 747 C CA . GLY A 1 100 ? -1.274 2.447 20.425 1.00 95.00 100 GLY A CA 1
ATOM 748 C C . GLY A 1 100 ? -2.275 2.959 19.384 1.00 95.00 100 GLY A C 1
ATOM 749 O O . GLY A 1 100 ? -3.429 3.208 19.728 1.00 95.00 100 GLY A O 1
ATOM 750 N N . TYR A 1 101 ? -1.876 3.126 18.118 1.00 96.00 101 TYR A N 1
ATOM 751 C CA . TYR A 1 101 ? -2.824 3.452 17.050 1.00 96.00 101 TYR A CA 1
ATOM 752 C C . TYR A 1 101 ? -3.773 2.277 16.790 1.00 96.00 101 TYR A C 1
ATOM 754 O O . TYR A 1 101 ? -3.317 1.148 16.623 1.00 96.00 101 TYR A O 1
ATOM 762 N N . SER A 1 102 ? -5.078 2.552 16.698 1.00 97.38 102 SER A N 1
ATOM 763 C CA . SER A 1 102 ? -6.065 1.558 16.261 1.00 97.38 102 SER A CA 1
ATOM 764 C C . SER A 1 102 ? -6.040 1.463 14.737 1.00 97.38 102 SER A C 1
ATOM 766 O O . SER A 1 102 ? -6.472 2.388 14.037 1.00 97.38 102 SER A O 1
ATOM 768 N N . LEU A 1 103 ? -5.472 0.365 14.243 1.00 97.94 103 LEU A N 1
ATOM 769 C CA . LEU A 1 103 ? -5.212 0.125 12.830 1.00 97.94 103 LEU A CA 1
ATOM 770 C C . LEU A 1 103 ? -5.763 -1.236 12.416 1.00 97.94 103 LEU A C 1
ATOM 772 O O . LEU A 1 103 ? -5.669 -2.200 13.169 1.00 97.94 103 LEU A O 1
ATOM 776 N N . VAL A 1 104 ? -6.239 -1.332 11.183 1.00 98.31 104 VAL A N 1
ATOM 777 C CA . VAL A 1 104 ? -6.585 -2.600 10.528 1.00 98.31 104 VAL A CA 1
ATOM 778 C C . VAL A 1 104 ? -5.780 -2.748 9.249 1.00 98.31 104 VAL A C 1
ATOM 780 O O . VAL A 1 104 ? -5.386 -1.754 8.634 1.00 98.31 104 VAL A O 1
ATOM 783 N N . SER A 1 105 ? -5.529 -3.988 8.841 1.00 97.88 105 SER A N 1
ATOM 784 C CA . SER A 1 105 ? -5.065 -4.266 7.479 1.00 97.88 105 SER A CA 1
ATOM 785 C C . SER A 1 105 ? -6.211 -4.086 6.486 1.00 97.88 105 SER A C 1
ATOM 787 O O . SER A 1 105 ? -7.367 -4.341 6.816 1.00 97.88 105 SER A O 1
ATOM 789 N N . ALA A 1 106 ? -5.910 -3.643 5.270 1.00 98.19 106 ALA A N 1
ATOM 790 C CA . ALA A 1 106 ? -6.908 -3.478 4.226 1.00 98.19 106 ALA A CA 1
ATOM 791 C C . ALA A 1 106 ? -6.327 -3.795 2.849 1.00 98.19 106 ALA A C 1
ATOM 793 O O . ALA A 1 106 ? -5.196 -3.410 2.533 1.00 98.19 106 ALA A O 1
ATOM 794 N N . LYS A 1 107 ? -7.143 -4.438 2.010 1.00 97.75 107 LYS A N 1
ATOM 795 C CA . LYS A 1 107 ? -6.900 -4.472 0.565 1.00 97.75 107 LYS A CA 1
ATOM 796 C C . LYS A 1 107 ? -7.550 -3.258 -0.057 1.00 97.75 107 LYS A C 1
ATOM 798 O O . LYS A 1 107 ? -8.693 -2.922 0.264 1.00 97.75 107 LYS A O 1
ATOM 803 N N . VAL A 1 108 ? -6.839 -2.622 -0.975 1.00 97.38 108 VAL A N 1
ATOM 804 C CA . VAL A 1 108 ? -7.291 -1.378 -1.592 1.00 97.38 108 VAL A CA 1
ATOM 805 C C . VAL A 1 108 ? -7.076 -1.400 -3.101 1.00 97.38 108 VAL A C 1
ATOM 807 O O . VAL A 1 108 ? -6.296 -2.192 -3.626 1.00 97.38 108 VAL A O 1
ATOM 810 N N . ALA A 1 109 ? -7.782 -0.526 -3.807 1.00 96.62 109 ALA A N 1
ATOM 811 C CA . ALA A 1 109 ? -7.519 -0.191 -5.202 1.00 96.62 109 ALA A CA 1
ATOM 812 C C . ALA A 1 109 ? -7.299 1.316 -5.332 1.00 96.62 109 ALA A C 1
ATOM 814 O O . ALA A 1 109 ? -7.851 2.090 -4.550 1.00 96.62 109 ALA A O 1
ATOM 815 N N . TYR A 1 110 ? -6.525 1.736 -6.332 1.00 95.50 110 TYR A N 1
ATOM 816 C CA . TYR A 1 110 ? -6.484 3.144 -6.726 1.00 95.50 110 TYR A CA 1
ATOM 817 C C . TYR A 1 110 ? -7.875 3.581 -7.214 1.00 95.50 110 TYR A C 1
ATOM 819 O O . TYR A 1 110 ? -8.531 2.833 -7.940 1.00 95.50 110 TYR A O 1
ATOM 827 N N . ASP A 1 111 ? -8.327 4.757 -6.776 1.00 93.69 111 ASP A N 1
ATOM 828 C CA . ASP A 1 111 ? -9.588 5.378 -7.197 1.00 93.69 111 ASP A CA 1
ATOM 829 C C . ASP A 1 111 ? -9.252 6.667 -7.959 1.00 93.69 111 ASP A C 1
ATOM 831 O O . ASP A 1 111 ? -8.924 7.680 -7.337 1.00 93.69 111 ASP A O 1
ATOM 835 N N . ASP A 1 112 ? -9.262 6.584 -9.293 1.00 76.94 112 ASP A N 1
ATOM 836 C CA . ASP A 1 112 ? -9.017 7.704 -10.217 1.00 76.94 112 ASP A CA 1
ATOM 837 C C . ASP A 1 112 ? -10.317 8.453 -10.566 1.00 76.94 112 ASP A C 1
ATOM 839 O O . ASP A 1 112 ? -11.348 7.782 -10.821 1.00 76.94 112 ASP A O 1
#

pLDDT: mean 88.28, std 16.25, range [33.28, 98.5]

Radius of gyration: 17.25 Å; chains: 1; bounding box: 43×36×47 Å

Secondary structure (DSSP, 8-state):
-------B-SSSEEEEEEEEEEEE-TTTSSEEEEEEEEE-PPPEEEETTT--TT-EEE--------TT-TTHHHHS-TT--TT-EEEEEEEEEEE--TT---EEEEEEEE--

Foldseek 3Di:
DDDPPFDQDAAFKTFPDWDPDWDQDPPPRDIDTDTDIDTAHDKAKDQPVQQDAQDKDFDDADDDDPPVFPRVCRSVPTNRDGRFIKHFHDWADWDDDPVPGTITITGIGGDD